Protein AF-A0A969GA92-F1 (afdb_monomer_lite)

Structure (mmCIF, N/CA/C/O backbone):
data_AF-A0A969GA92-F1
#
_entry.id   AF-A0A969GA92-F1
#
loop_
_atom_site.group_PDB
_atom_site.id
_atom_site.type_symbol
_atom_site.label_atom_id
_atom_site.label_alt_id
_atom_site.label_comp_id
_atom_site.label_asym_id
_atom_site.label_entity_id
_atom_site.label_seq_id
_atom_site.pdbx_PDB_ins_code
_atom_site.Cartn_x
_atom_site.Cartn_y
_atom_site.Cartn_z
_atom_site.occupancy
_atom_site.B_iso_or_equiv
_atom_site.auth_seq_id
_atom_site.auth_comp_id
_atom_site.auth_asym_id
_atom_site.auth_atom_id
_atom_site.pdbx_PDB_model_num
ATOM 1 N N . MET A 1 1 ? -9.933 6.765 17.877 1.00 85.62 1 MET A N 1
ATOM 2 C CA . MET A 1 1 ? -9.789 6.628 16.412 1.00 85.62 1 MET A CA 1
ATOM 3 C C . MET A 1 1 ? -8.362 6.196 16.116 1.00 85.62 1 MET A C 1
ATOM 5 O O . MET A 1 1 ? -7.452 6.906 16.526 1.00 85.62 1 MET A O 1
ATOM 9 N N . LYS A 1 2 ? -8.153 5.030 15.494 1.00 95.69 2 LYS A N 1
ATOM 10 C CA . LYS A 1 2 ? -6.811 4.517 15.161 1.00 95.69 2 LYS A CA 1
ATOM 11 C C . LYS A 1 2 ? -6.529 4.729 13.673 1.00 95.69 2 LYS A C 1
ATOM 13 O O . LYS A 1 2 ? -7.414 4.504 12.854 1.00 95.69 2 LYS A O 1
ATOM 18 N N . ILE A 1 3 ? -5.320 5.169 13.332 1.00 96.88 3 ILE A N 1
ATOM 19 C CA . ILE A 1 3 ? -4.924 5.513 11.958 1.00 96.88 3 ILE A CA 1
ATOM 20 C C . ILE A 1 3 ? -3.729 4.645 11.556 1.00 96.88 3 ILE A C 1
ATOM 22 O O . ILE A 1 3 ? -2.809 4.464 12.352 1.00 96.88 3 ILE A O 1
ATOM 26 N N . ALA A 1 4 ? -3.742 4.117 10.334 1.00 97.81 4 ALA A N 1
ATOM 27 C CA . ALA A 1 4 ? -2.635 3.381 9.736 1.00 97.81 4 ALA A CA 1
ATOM 28 C C . ALA A 1 4 ? -1.968 4.216 8.634 1.00 97.81 4 ALA A C 1
ATOM 30 O O . ALA A 1 4 ? -2.627 4.663 7.697 1.00 97.81 4 ALA A O 1
ATOM 31 N N . ILE A 1 5 ? -0.652 4.403 8.737 1.00 97.31 5 ILE A N 1
ATOM 32 C CA . ILE A 1 5 ? 0.160 5.087 7.725 1.00 97.31 5 ILE A CA 1
ATOM 33 C C . ILE A 1 5 ? 0.983 4.032 6.994 1.00 97.31 5 ILE A C 1
ATOM 35 O O . ILE A 1 5 ? 1.777 3.320 7.611 1.00 97.31 5 ILE A O 1
ATOM 39 N N . ILE A 1 6 ? 0.797 3.925 5.682 1.00 96.62 6 ILE A N 1
ATOM 40 C CA . ILE A 1 6 ? 1.493 2.933 4.867 1.00 96.62 6 ILE A CA 1
ATOM 41 C C . ILE A 1 6 ? 2.817 3.508 4.363 1.00 96.62 6 ILE A C 1
ATOM 43 O O . ILE A 1 6 ? 2.838 4.421 3.543 1.00 96.62 6 ILE A O 1
ATOM 47 N N . GLN A 1 7 ? 3.927 2.926 4.828 1.00 94.62 7 GLN A N 1
ATOM 48 C CA . GLN A 1 7 ? 5.291 3.227 4.359 1.00 94.62 7 GLN A CA 1
ATOM 49 C C . GLN A 1 7 ? 5.872 2.132 3.449 1.00 94.62 7 GLN A C 1
ATOM 51 O O . GLN A 1 7 ? 7.069 2.098 3.166 1.00 94.62 7 GLN A O 1
ATOM 56 N N . GLU A 1 8 ? 5.037 1.203 2.988 1.00 93.62 8 GLU A N 1
ATOM 57 C CA . GLU A 1 8 ? 5.467 0.184 2.037 1.00 93.62 8 GLU A CA 1
ATOM 58 C C . GLU A 1 8 ? 5.568 0.742 0.617 1.00 93.62 8 GLU A C 1
ATOM 60 O O . GLU A 1 8 ? 4.870 1.683 0.261 1.00 93.62 8 GLU A O 1
ATOM 65 N N . ARG A 1 9 ? 6.404 0.135 -0.230 1.00 92.31 9 ARG A N 1
ATOM 66 C CA . ARG A 1 9 ? 6.484 0.484 -1.658 1.00 92.31 9 ARG A CA 1
ATOM 67 C C . ARG A 1 9 ? 5.343 -0.160 -2.463 1.00 92.31 9 ARG A C 1
ATOM 69 O O . ARG A 1 9 ? 4.950 -1.285 -2.121 1.00 92.31 9 ARG A O 1
ATOM 76 N N . PRO A 1 10 ? 4.853 0.491 -3.534 1.00 93.69 10 PRO A N 1
ATOM 77 C CA . PRO A 1 10 ? 3.931 -0.131 -4.480 1.00 93.69 10 PRO A CA 1
ATOM 78 C C . PRO A 1 10 ? 4.632 -1.193 -5.334 1.00 93.69 10 PRO A C 1
ATOM 80 O O . PRO A 1 10 ? 5.860 -1.320 -5.321 1.00 93.69 10 PRO A O 1
ATOM 83 N N . VAL A 1 11 ? 3.847 -1.956 -6.094 1.00 93.88 11 VAL A N 1
ATOM 84 C CA . VAL A 1 11 ? 4.385 -2.825 -7.147 1.00 93.88 11 VAL A CA 1
ATOM 85 C C . VAL A 1 11 ? 4.458 -2.011 -8.434 1.00 93.88 11 VAL A C 1
ATOM 87 O O . VAL A 1 11 ? 3.436 -1.698 -9.037 1.00 93.88 11 VAL A O 1
ATOM 90 N N . PHE A 1 12 ? 5.670 -1.649 -8.848 1.00 90.06 12 PHE A N 1
ATOM 91 C CA . PHE A 1 12 ? 5.868 -0.844 -10.052 1.00 90.06 12 PHE A CA 1
ATOM 92 C C . PHE A 1 12 ? 5.502 -1.614 -11.325 1.00 90.06 12 PHE A C 1
ATOM 94 O O . PHE A 1 12 ? 5.747 -2.817 -11.425 1.00 90.06 12 PHE A O 1
ATOM 101 N N . TYR A 1 13 ? 4.947 -0.895 -12.305 1.00 89.38 13 TYR A N 1
ATOM 102 C CA . TYR A 1 13 ? 4.633 -1.392 -13.653 1.00 89.38 13 TYR A CA 1
ATOM 103 C C . TYR A 1 13 ? 3.700 -2.614 -13.705 1.00 89.38 13 TYR A C 1
ATOM 105 O O . TYR A 1 13 ? 3.650 -3.319 -14.710 1.00 89.38 13 TYR A O 1
ATOM 113 N N . ASN A 1 14 ? 2.940 -2.875 -12.639 1.00 94.31 14 ASN A N 1
ATOM 114 C CA . ASN A 1 14 ? 1.923 -3.919 -12.621 1.00 94.31 14 ASN A CA 1
ATOM 115 C C . ASN A 1 14 ? 0.727 -3.477 -11.771 1.00 94.31 14 ASN A C 1
ATOM 117 O O . ASN A 1 14 ? 0.743 -3.588 -10.544 1.00 94.31 14 ASN A O 1
ATOM 121 N N . LEU A 1 15 ? -0.308 -2.973 -12.446 1.00 93.44 15 LEU A N 1
ATOM 122 C CA . LEU A 1 15 ? -1.496 -2.421 -11.798 1.00 93.44 15 LEU A CA 1
ATOM 123 C C . LEU A 1 15 ? -2.237 -3.469 -10.961 1.00 93.44 15 LEU A C 1
ATOM 125 O O . LEU A 1 15 ? -2.568 -3.202 -9.810 1.00 93.44 15 LEU A O 1
ATOM 129 N N . GLU A 1 16 ? -2.452 -4.667 -11.506 1.00 96.25 16 GLU A N 1
ATOM 130 C CA . GLU A 1 16 ? -3.198 -5.732 -10.826 1.00 96.25 16 GLU A CA 1
ATOM 131 C C . GLU A 1 16 ? -2.510 -6.172 -9.532 1.00 96.25 16 GLU A C 1
ATOM 133 O O . GLU A 1 16 ? -3.135 -6.225 -8.473 1.00 96.25 16 GLU A O 1
ATOM 138 N N . LYS A 1 17 ? -1.193 -6.411 -9.579 1.00 96.62 17 LYS A N 1
ATOM 139 C CA . LYS A 1 17 ? -0.416 -6.771 -8.386 1.00 96.62 17 LYS A CA 1
ATOM 140 C C . LYS A 1 17 ? -0.358 -5.626 -7.379 1.00 96.62 17 LYS A C 1
ATOM 142 O O . LYS A 1 17 ? -0.371 -5.881 -6.175 1.00 96.62 17 LYS A O 1
ATOM 147 N N . CYS A 1 18 ? -0.297 -4.378 -7.842 1.00 96.44 18 CYS A N 1
ATOM 148 C CA . CYS A 1 18 ? -0.307 -3.226 -6.946 1.00 96.44 18 CYS A CA 1
ATOM 149 C C . CYS A 1 18 ? -1.663 -3.059 -6.245 1.00 96.44 18 CYS A C 1
ATOM 151 O O . CYS A 1 18 ? -1.694 -2.799 -5.043 1.00 96.44 18 CYS A O 1
ATOM 153 N N . LEU A 1 19 ? -2.772 -3.271 -6.959 1.00 96.81 19 LEU A N 1
ATOM 154 C CA . LEU A 1 19 ? -4.123 -3.264 -6.392 1.00 96.81 19 LEU A CA 1
ATOM 155 C C . LEU A 1 19 ? -4.317 -4.398 -5.383 1.00 96.81 19 LEU A C 1
ATOM 157 O O . LEU A 1 19 ? -4.775 -4.146 -4.271 1.00 96.81 19 LEU A O 1
ATOM 161 N N . ALA A 1 20 ? -3.895 -5.620 -5.720 1.00 97.88 20 ALA A N 1
ATOM 162 C CA . ALA A 1 20 ? -3.940 -6.748 -4.792 1.00 97.88 20 ALA A CA 1
ATOM 163 C C . ALA A 1 20 ? -3.152 -6.450 -3.503 1.00 97.88 20 ALA A C 1
ATOM 165 O O . ALA A 1 20 ? -3.627 -6.712 -2.398 1.00 97.88 20 ALA A O 1
ATOM 166 N N . LYS A 1 21 ? -1.974 -5.822 -3.630 1.00 97.00 21 LYS A N 1
ATOM 167 C CA . LYS A 1 21 ? -1.191 -5.368 -2.476 1.00 97.00 21 LYS A CA 1
ATOM 168 C C . LYS A 1 21 ? -1.922 -4.293 -1.666 1.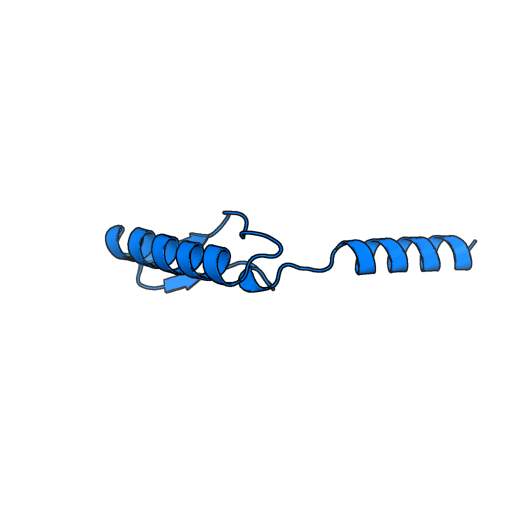00 97.00 21 LYS A C 1
ATOM 170 O O . LYS A 1 21 ? -1.899 -4.351 -0.440 1.00 97.00 21 LYS A O 1
ATOM 175 N N . ALA A 1 22 ? -2.557 -3.322 -2.319 1.00 97.06 22 ALA A N 1
ATOM 176 C CA . ALA A 1 22 ? -3.312 -2.273 -1.636 1.00 97.06 22 ALA A CA 1
ATOM 177 C C . ALA A 1 22 ? -4.438 -2.862 -0.773 1.00 97.06 22 ALA A C 1
ATOM 179 O O . ALA A 1 22 ? -4.555 -2.502 0.396 1.00 97.06 22 ALA A O 1
ATOM 180 N N . ILE A 1 23 ? -5.204 -3.813 -1.320 1.00 97.69 23 ILE A N 1
ATOM 181 C CA . ILE A 1 23 ? -6.284 -4.511 -0.606 1.00 97.69 23 ILE A CA 1
ATOM 182 C C . ILE A 1 23 ? -5.731 -5.237 0.624 1.00 97.69 23 ILE A C 1
ATOM 184 O O . ILE A 1 23 ? -6.219 -5.019 1.729 1.00 97.69 23 ILE A O 1
ATOM 188 N N . LEU A 1 24 ? -4.648 -6.002 0.466 1.00 98.00 24 LEU A N 1
ATOM 189 C CA . LEU A 1 24 ? -4.014 -6.720 1.576 1.00 98.00 24 LEU A CA 1
ATOM 190 C C . LEU A 1 24 ? -3.563 -5.772 2.702 1.00 98.00 24 LEU A C 1
ATOM 192 O O . LEU A 1 24 ? -3.715 -6.075 3.886 1.00 98.00 24 LEU A O 1
ATOM 196 N N . LEU A 1 25 ? -3.019 -4.601 2.355 1.00 97.62 25 LEU A N 1
ATOM 197 C CA . LEU A 1 25 ? -2.608 -3.592 3.337 1.00 97.62 25 LEU A CA 1
ATOM 198 C C . LEU A 1 25 ? -3.802 -2.968 4.067 1.00 97.62 25 LEU A C 1
ATOM 200 O O . LEU A 1 25 ? -3.717 -2.731 5.274 1.00 97.62 25 LEU A O 1
ATOM 204 N N . ILE A 1 26 ? -4.908 -2.737 3.357 1.00 97.56 26 ILE A N 1
ATOM 205 C CA . ILE A 1 26 ? -6.166 -2.259 3.942 1.00 97.56 26 ILE A CA 1
ATOM 206 C C . ILE A 1 26 ? -6.711 -3.292 4.932 1.00 97.56 26 ILE A C 1
ATOM 208 O O . ILE A 1 26 ? -7.002 -2.940 6.074 1.00 97.56 26 ILE A O 1
ATOM 212 N N . GLU A 1 27 ? -6.780 -4.566 4.544 1.00 97.94 27 GLU A N 1
ATOM 213 C CA . GLU A 1 27 ? -7.239 -5.658 5.412 1.00 97.94 27 GLU A CA 1
ATOM 214 C C . GLU A 1 27 ? -6.364 -5.795 6.661 1.00 97.94 27 GLU A C 1
ATOM 216 O O . GLU A 1 27 ? -6.871 -5.892 7.779 1.00 97.94 27 GLU A O 1
ATOM 221 N N . LYS A 1 28 ? -5.039 -5.716 6.502 1.00 97.62 28 LYS A N 1
ATOM 222 C CA . LYS A 1 28 ? -4.090 -5.748 7.622 1.00 97.62 28 LYS A CA 1
ATOM 223 C C . LYS A 1 28 ? -4.285 -4.567 8.576 1.00 97.62 28 LYS A C 1
ATOM 225 O O . LYS A 1 28 ? -4.208 -4.748 9.792 1.00 97.62 28 LYS A O 1
ATOM 230 N N . ALA A 1 29 ? -4.531 -3.366 8.053 1.00 97.56 29 ALA A N 1
ATOM 231 C CA . ALA A 1 29 ? -4.816 -2.188 8.869 1.00 97.56 29 ALA A CA 1
ATOM 232 C C . ALA A 1 29 ? -6.154 -2.327 9.615 1.00 97.56 29 ALA A C 1
ATOM 234 O O . ALA A 1 29 ? -6.223 -2.035 10.813 1.00 97.56 29 ALA A O 1
ATOM 235 N N . ALA A 1 30 ? -7.188 -2.834 8.939 1.00 97.25 30 ALA A N 1
ATOM 236 C CA . ALA A 1 30 ? -8.496 -3.099 9.528 1.00 97.25 30 ALA A CA 1
ATOM 237 C C . ALA A 1 30 ? -8.419 -4.158 10.641 1.00 97.25 30 ALA A C 1
ATOM 239 O O . ALA A 1 30 ? -8.958 -3.940 11.724 1.00 97.25 30 ALA A O 1
ATOM 240 N N . ALA A 1 31 ? -7.669 -5.247 10.436 1.00 97.69 31 ALA A N 1
ATOM 241 C CA . ALA A 1 31 ? -7.432 -6.283 11.448 1.00 97.69 31 ALA A CA 1
ATOM 242 C C . ALA A 1 31 ? -6.713 -5.744 12.699 1.00 97.69 31 ALA A C 1
ATOM 244 O O . ALA A 1 31 ? -6.883 -6.263 13.799 1.00 97.69 31 ALA A O 1
ATOM 245 N N . GLN A 1 32 ? -5.936 -4.668 12.555 1.00 96.44 32 GLN A N 1
ATOM 246 C CA 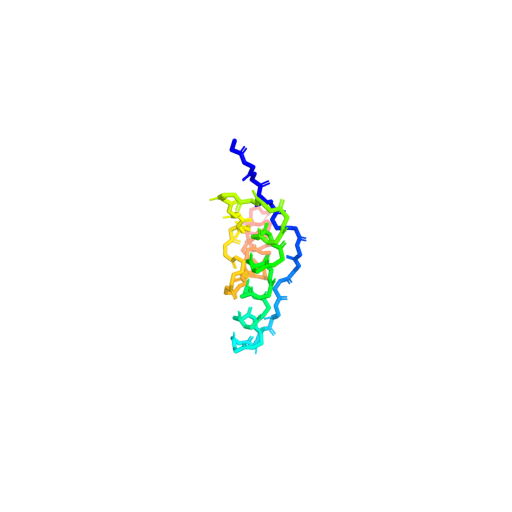. GLN A 1 32 ? -5.313 -3.958 13.674 1.00 96.44 32 GLN A CA 1
ATOM 247 C C . GLN A 1 32 ? -6.233 -2.900 14.305 1.00 96.44 32 GLN A C 1
ATOM 249 O O . GLN A 1 32 ? -5.801 -2.190 15.217 1.00 96.44 32 GLN A O 1
ATOM 254 N N . GLY A 1 33 ? -7.478 -2.769 13.845 1.00 96.94 33 GLY A N 1
ATOM 255 C CA . GLY A 1 33 ? -8.472 -1.830 14.361 1.00 96.94 33 GLY A CA 1
ATOM 256 C C . GLY A 1 33 ? -8.321 -0.398 13.844 1.00 96.94 33 GLY A C 1
ATOM 257 O O . GLY A 1 33 ? -8.808 0.523 14.497 1.00 96.94 33 GLY A O 1
ATOM 258 N N . ALA A 1 34 ? -7.615 -0.173 12.729 1.00 97.62 34 ALA A N 1
ATOM 259 C CA . ALA A 1 34 ? -7.532 1.153 12.119 1.00 97.62 34 ALA A CA 1
ATOM 260 C C . ALA A 1 34 ? -8.880 1.559 11.495 1.00 97.62 34 ALA A C 1
ATOM 262 O O . ALA A 1 34 ? -9.499 0.787 10.770 1.00 97.62 34 ALA A O 1
ATOM 263 N N . ASN A 1 35 ? -9.314 2.791 11.758 1.00 96.75 35 ASN A N 1
ATOM 264 C CA . ASN A 1 35 ? -10.518 3.398 11.181 1.00 96.75 35 ASN A CA 1
ATOM 265 C C . ASN A 1 35 ? -10.203 4.268 9.955 1.00 96.75 35 ASN A C 1
ATOM 267 O O . ASN A 1 35 ? -11.107 4.651 9.222 1.00 96.75 35 ASN A O 1
ATOM 271 N N . LEU A 1 36 ? -8.927 4.607 9.761 1.00 96.56 36 LEU A N 1
ATOM 272 C CA . LEU A 1 36 ? -8.430 5.385 8.635 1.00 96.56 36 LEU A CA 1
ATOM 273 C C . LEU A 1 36 ? -7.081 4.816 8.199 1.00 96.56 36 LEU A C 1
ATOM 275 O O . LEU A 1 36 ? -6.222 4.540 9.037 1.00 96.56 36 LEU A O 1
ATOM 279 N N . ILE A 1 37 ? -6.894 4.674 6.893 1.00 97.50 37 ILE A N 1
ATOM 280 C CA . ILE A 1 37 ? -5.637 4.269 6.269 1.00 97.50 37 ILE A CA 1
ATOM 281 C C . ILE A 1 37 ? -5.199 5.351 5.286 1.00 97.50 37 ILE A C 1
ATOM 283 O O . ILE A 1 37 ? -6.026 5.899 4.558 1.00 97.50 37 ILE A O 1
ATOM 287 N N . VAL A 1 38 ? -3.908 5.674 5.280 1.00 96.94 38 VAL A N 1
ATOM 288 C CA . VAL A 1 38 ? -3.336 6.712 4.419 1.00 96.94 38 VAL A CA 1
ATOM 289 C C . VAL A 1 38 ? -2.160 6.141 3.635 1.00 96.94 38 VAL A C 1
ATOM 291 O O . VAL A 1 38 ? -1.267 5.505 4.203 1.00 96.94 38 VAL A O 1
ATOM 294 N N . PHE A 1 39 ? -2.167 6.392 2.328 1.00 96.50 39 PHE A N 1
ATOM 295 C CA . PHE A 1 39 ? -1.079 6.078 1.405 1.00 96.50 39 PHE A CA 1
ATOM 296 C C . PHE A 1 39 ? -0.310 7.350 1.044 1.00 96.50 39 PHE A C 1
ATOM 298 O O . PHE A 1 39 ? -0.846 8.455 1.132 1.00 96.50 39 PHE A O 1
ATOM 305 N N . GLY A 1 40 ? 0.947 7.188 0.626 1.00 91.50 40 GLY A N 1
ATOM 306 C CA . GLY A 1 40 ? 1.748 8.297 0.110 1.00 91.50 40 GLY A CA 1
ATOM 307 C C . GLY A 1 40 ? 1.178 8.892 -1.183 1.00 91.50 40 GLY A C 1
ATOM 308 O O . GLY A 1 40 ? 0.378 8.268 -1.886 1.00 91.50 40 GLY A O 1
ATOM 309 N N . GLU A 1 41 ? 1.624 10.100 -1.518 1.00 91.44 41 GLU A N 1
ATOM 310 C CA . GLU A 1 41 ? 1.278 10.761 -2.776 1.00 91.44 41 GLU A CA 1
ATOM 311 C C . GLU A 1 41 ? 1.632 9.871 -3.978 1.00 91.44 41 GLU A C 1
ATOM 313 O O . GLU A 1 41 ? 2.723 9.303 -4.044 1.00 91.44 41 GLU A O 1
ATOM 318 N N . THR A 1 42 ? 0.709 9.740 -4.940 1.00 89.94 42 THR A N 1
ATOM 319 C CA . THR A 1 42 ? 0.868 8.916 -6.160 1.00 89.94 42 THR A CA 1
ATOM 320 C C . THR A 1 42 ? 1.284 7.461 -5.906 1.00 89.94 42 THR A C 1
ATOM 322 O O . THR A 1 42 ? 1.819 6.801 -6.795 1.00 89.94 42 THR A O 1
ATOM 325 N N . TRP A 1 43 ? 1.031 6.922 -4.708 1.00 93.50 43 TRP A N 1
ATOM 326 C CA . TRP A 1 43 ? 1.511 5.591 -4.334 1.00 93.50 43 TRP A CA 1
ATOM 327 C C . TRP A 1 43 ? 1.063 4.502 -5.315 1.00 93.50 43 TRP A C 1
ATOM 329 O O . TRP A 1 43 ? 1.864 3.651 -5.679 1.00 93.50 43 TRP A O 1
ATOM 339 N N . LEU A 1 44 ? -0.184 4.552 -5.797 1.00 90.38 44 LEU A N 1
ATOM 340 C CA . LEU A 1 44 ? -0.728 3.525 -6.692 1.00 90.38 44 LEU A CA 1
ATOM 341 C C . LEU A 1 44 ? -0.118 3.562 -8.102 1.00 90.38 44 LEU A C 1
ATOM 343 O O . LEU A 1 44 ? 0.210 2.517 -8.655 1.00 90.38 44 LEU A O 1
ATOM 347 N N . SER A 1 45 ? 0.019 4.751 -8.693 1.00 84.50 45 SER A N 1
ATOM 348 C CA . SER A 1 45 ? 0.563 4.914 -10.047 1.00 84.50 45 SER A CA 1
ATOM 349 C C . SER A 1 45 ? 2.092 4.854 -10.081 1.00 84.50 45 SER A C 1
ATOM 351 O O . SER A 1 45 ? 2.677 4.590 -11.129 1.00 84.50 45 SER A O 1
ATOM 353 N N . GLY A 1 46 ? 2.738 5.111 -8.943 1.00 81.69 46 GLY A N 1
ATOM 354 C CA . GLY A 1 46 ? 4.143 5.482 -8.883 1.00 81.69 46 GLY A CA 1
ATOM 355 C C . GLY A 1 46 ? 4.349 6.932 -9.329 1.00 81.69 46 GLY A C 1
ATOM 356 O O . GLY A 1 46 ? 3.672 7.434 -10.229 1.00 81.69 46 GLY A O 1
ATOM 357 N N . TYR A 1 47 ? 5.298 7.612 -8.689 1.00 80.50 47 TYR A N 1
ATOM 358 C CA . TYR A 1 47 ? 5.724 8.944 -9.100 1.00 80.50 47 TYR A CA 1
ATOM 359 C C . TYR A 1 47 ? 6.783 8.818 -10.211 1.00 80.50 47 TYR A C 1
ATOM 361 O O . TYR A 1 47 ? 7.755 8.075 -10.018 1.00 80.50 47 TYR A O 1
ATOM 369 N N . PRO A 1 48 ? 6.680 9.534 -11.349 1.00 75.50 48 PRO A N 1
ATOM 370 C CA . PRO A 1 48 ? 7.694 9.516 -12.403 1.00 75.50 48 PRO A CA 1
ATOM 371 C C . PRO A 1 48 ? 8.916 10.355 -11.994 1.00 75.50 48 PRO A C 1
ATOM 373 O O . PRO A 1 48 ? 9.236 11.375 -12.599 1.00 75.50 48 PRO A O 1
ATOM 376 N N . ALA A 1 49 ? 9.626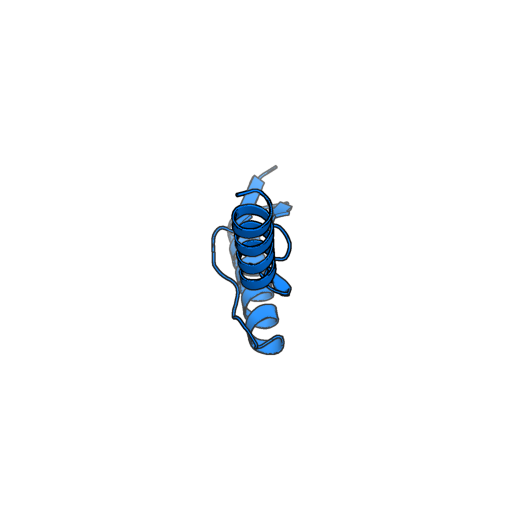 9.927 -10.947 1.00 74.44 49 ALA A N 1
ATOM 377 C CA . ALA A 1 49 ? 10.731 10.681 -10.346 1.00 74.44 49 ALA A CA 1
ATOM 378 C C . ALA A 1 49 ? 11.855 10.989 -11.350 1.00 74.44 49 ALA A C 1
ATOM 380 O O . ALA A 1 49 ? 12.540 12.003 -11.241 1.00 74.44 49 ALA A O 1
ATOM 381 N N . PHE A 1 50 ? 12.001 10.149 -12.375 1.00 70.44 50 PHE A N 1
ATOM 382 C CA . PHE A 1 50 ? 12.956 10.351 -13.456 1.00 70.44 50 PHE A CA 1
ATOM 3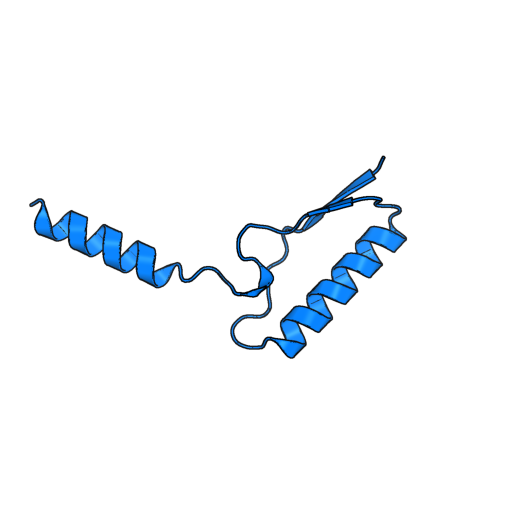83 C C . PHE A 1 50 ? 12.682 11.617 -14.292 1.00 70.44 50 PHE A C 1
ATOM 385 O O . PHE A 1 50 ? 13.635 12.219 -14.777 1.00 70.44 50 PHE A O 1
ATOM 392 N N . TRP A 1 51 ? 11.427 12.077 -14.404 1.00 68.25 51 TRP A N 1
ATOM 393 C CA . TRP A 1 51 ? 11.075 13.317 -15.118 1.00 68.25 51 TRP A CA 1
ATOM 394 C C . TRP A 1 51 ? 11.467 14.550 -14.309 1.00 68.25 51 TRP A C 1
ATOM 396 O O . TRP A 1 51 ? 12.036 15.486 -14.864 1.00 68.25 51 TRP A O 1
ATOM 406 N N . ILE A 1 52 ? 11.243 14.522 -12.989 1.00 72.75 52 ILE A N 1
ATOM 407 C CA . ILE A 1 52 ? 11.720 15.580 -12.087 1.00 72.75 52 ILE A CA 1
ATOM 408 C C . ILE A 1 52 ? 13.235 15.699 -12.179 1.00 72.75 52 ILE A C 1
ATOM 410 O O . ILE A 1 52 ? 13.757 16.799 -12.328 1.00 72.75 52 ILE A O 1
ATOM 414 N N . ILE A 1 53 ? 13.950 14.577 -12.077 1.00 74.12 53 ILE A N 1
ATOM 415 C CA . ILE A 1 53 ? 15.414 14.594 -12.081 1.00 74.12 53 ILE A CA 1
ATOM 416 C C . ILE A 1 53 ? 15.928 15.133 -13.420 1.00 74.12 53 ILE A C 1
ATOM 418 O O . ILE A 1 53 ? 16.804 15.995 -13.426 1.00 74.12 53 ILE A O 1
ATOM 422 N N . ALA A 1 54 ? 15.348 14.700 -14.542 1.00 71.44 54 ALA A N 1
ATOM 423 C CA . ALA A 1 54 ? 15.689 15.231 -15.859 1.00 71.44 54 ALA A CA 1
ATOM 424 C C . ALA A 1 54 ? 15.442 16.747 -15.956 1.00 71.44 54 ALA A C 1
ATOM 426 O O . ALA A 1 54 ? 16.291 17.473 -16.467 1.00 71.44 54 ALA A O 1
ATOM 427 N N . GLN A 1 55 ? 14.323 17.237 -15.417 1.00 68.88 55 GLN A N 1
ATOM 428 C CA . GLN A 1 55 ? 14.001 18.662 -15.404 1.00 68.88 55 GLN A CA 1
ATOM 429 C C . GLN A 1 55 ? 14.982 19.461 -14.535 1.00 68.88 55 GLN A C 1
ATOM 431 O O . GLN A 1 55 ? 15.524 20.461 -14.996 1.00 68.88 55 GLN A O 1
ATOM 436 N N . ILE A 1 56 ? 15.275 19.009 -13.313 1.00 77.06 56 ILE A N 1
ATOM 437 C CA . ILE A 1 56 ? 16.238 19.670 -12.416 1.00 77.06 56 ILE A CA 1
ATOM 438 C C . ILE A 1 56 ? 17.625 19.738 -13.063 1.00 77.06 56 ILE A C 1
ATOM 440 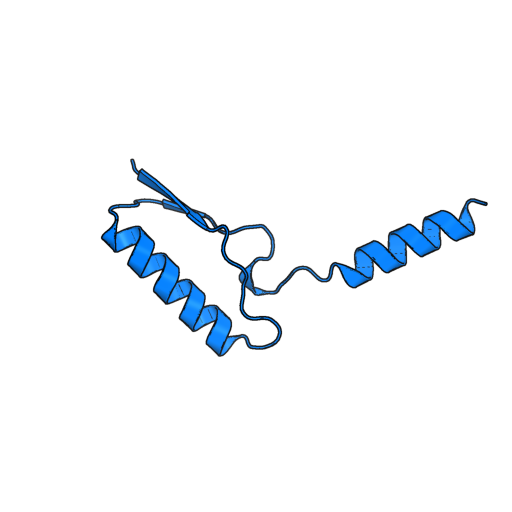O O . ILE A 1 56 ? 18.266 20.787 -13.030 1.00 77.06 56 ILE A O 1
ATOM 444 N N . LEU A 1 57 ? 18.078 18.647 -13.685 1.00 73.44 57 LEU A N 1
ATOM 445 C CA . LEU A 1 57 ? 19.355 18.619 -14.397 1.00 73.44 57 LEU A CA 1
ATOM 446 C C . LEU A 1 57 ? 19.355 19.573 -15.599 1.00 73.44 57 LEU A C 1
ATOM 448 O O . LEU A 1 57 ? 20.319 20.311 -15.777 1.00 73.44 57 LEU A O 1
ATOM 452 N N . ALA A 1 58 ? 18.274 19.620 -16.382 1.00 69.50 58 ALA A N 1
ATOM 453 C CA . ALA A 1 58 ? 18.153 20.537 -17.513 1.00 69.50 58 ALA A CA 1
ATOM 454 C C . ALA A 1 58 ? 18.200 22.013 -17.076 1.00 69.50 58 ALA A C 1
ATOM 456 O O . ALA A 1 58 ? 18.968 22.789 -17.638 1.00 69.50 58 ALA A O 1
ATOM 457 N N . PHE A 1 59 ? 17.456 22.403 -16.035 1.00 69.81 59 PHE A N 1
ATOM 458 C CA . PHE A 1 59 ? 17.511 23.769 -15.493 1.00 69.81 59 PHE A CA 1
ATOM 459 C C . PHE A 1 59 ? 18.868 24.097 -14.853 1.00 69.81 59 PHE A C 1
ATOM 461 O O . PHE A 1 59 ? 19.346 25.222 -14.974 1.00 69.81 59 PHE A O 1
ATOM 468 N N . GLY A 1 60 ? 19.513 23.124 -14.202 1.00 65.81 60 GLY A N 1
ATOM 469 C CA . GLY A 1 60 ? 20.849 23.289 -13.624 1.00 65.81 60 GLY A CA 1
ATOM 470 C C . GLY A 1 60 ? 21.966 23.451 -14.662 1.00 65.81 60 GLY A C 1
ATOM 471 O O . GLY A 1 60 ? 22.973 24.087 -14.360 1.00 65.81 60 GLY A O 1
ATOM 472 N N . ILE A 1 61 ? 21.791 22.905 -15.871 1.00 59.06 61 ILE A N 1
ATOM 473 C CA . ILE A 1 61 ? 22.712 23.071 -17.008 1.00 59.06 61 ILE A CA 1
ATOM 474 C C . ILE A 1 61 ? 22.434 24.379 -17.762 1.00 59.06 61 ILE A C 1
ATOM 476 O O . ILE A 1 61 ? 23.376 25.050 -18.162 1.00 59.06 61 ILE A O 1
ATOM 480 N N . LEU A 1 62 ? 21.166 24.765 -17.940 1.00 58.28 62 LEU A N 1
ATOM 481 C CA . LEU A 1 62 ? 20.776 25.962 -18.703 1.00 58.28 62 LEU A CA 1
ATOM 482 C C . LEU A 1 62 ? 21.033 27.293 -17.971 1.00 58.28 62 LEU A C 1
ATOM 484 O O . LEU A 1 62 ? 21.087 28.331 -18.620 1.00 58.28 62 LEU A O 1
ATOM 488 N N . ASN A 1 63 ? 21.190 27.270 -16.644 1.00 56.25 63 ASN A N 1
ATOM 489 C CA . ASN A 1 63 ? 21.499 28.449 -15.820 1.00 56.25 63 ASN A CA 1
ATOM 490 C C . ASN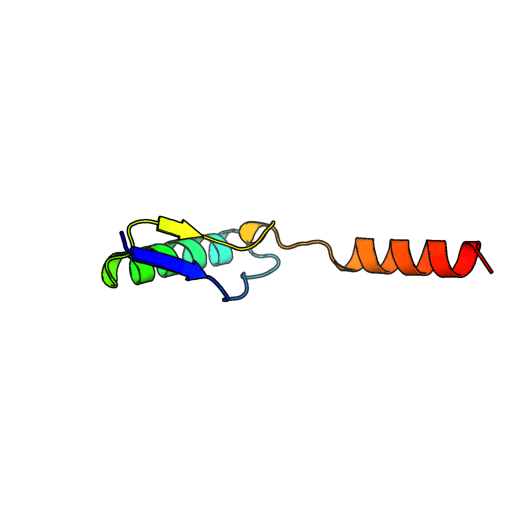 A 1 63 ? 22.996 28.571 -15.453 1.00 56.25 63 ASN A C 1
ATOM 492 O O . ASN A 1 63 ? 23.328 29.257 -14.483 1.00 56.25 63 ASN A O 1
ATOM 496 N N . ARG A 1 64 ? 23.894 27.890 -16.177 1.00 53.56 64 ARG A N 1
ATOM 497 C CA . ARG A 1 64 ? 25.351 28.050 -16.052 1.00 53.56 64 ARG A CA 1
ATOM 498 C C . ARG A 1 64 ? 25.964 28.686 -17.286 1.00 53.56 64 ARG A C 1
ATOM 500 O O . ARG A 1 64 ? 25.478 28.393 -18.397 1.00 53.56 64 ARG A O 1
#

Sequence (64 aa):
MKIAIIQERPVFYNLEKCLAKAILLIEKAAAQGANLIVFGETWLSGYPAFWIIAQILAFGILNR

Radius of gyration: 16.78 Å; chains: 1; bounding box: 36×35×35 Å

pLDDT: mean 87.49, std 12.71, range [53.56, 98.0]

Secondary structure (DSSP, 8-state):
--EEE--PPP-TT-HHHHHHHHHHHHHHHHHTT-SEEE--TTTTT---HHHHHHHHHHHHHHT-

Foldseek 3Di:
DAEAEDPDAADAPDLVRRVVVVVVVVVVCVVVVHPYYDYDDCRRHDDPVVVVVVVVVVVVVVVD